Protein AF-A0A645J679-F1 (afdb_monomer_lite)

Radius of gyration: 16.45 Å; chains: 1; bounding box: 38×33×39 Å

Sequence (89 aa):
MSFDLLAISAFGGLFSVPLQALMQHAAPPDQVARVIAGNNIVNALYMAGGAVTVAAAAKIFDVGVATIFLWIAVICFLNAAYCVGKFKN

InterPro domains:
  IPR036259 MFS transporter superfamily [G3DSA:1.20.1250.20] (3-84)
  IPR036259 MFS transporter superfamily [SSF103473] (6-84)

Secondary structure (DSSP, 8-state):
-HHHHHHHHHHHHHHHHHHHHHHHHHS-TTTHHHHHHHHHHHHHHHHHHHHHHHHHHHHHHT--HHHHHHHHHHHHHHHHHHHHHHHH-

Foldseek 3Di:
DVVVVVVCVVVVCVPPVVVLVVQLVPDDPVCSVVSVVVVVVVVVCCVVVVVVVLVVCCVVVVDDPVVVVVVVVVVVVVVVVVVVVVVVD

pLDDT: mean 92.72, std 7.27, range [49.78, 97.94]

Structure (mmCIF, N/CA/C/O backbone):
data_AF-A0A645J679-F1
#
_entry.id   AF-A0A645J679-F1
#
loop_
_atom_site.group_PDB
_atom_site.id
_atom_site.type_symbol
_atom_site.label_atom_id
_atom_site.label_alt_id
_atom_site.label_comp_id
_atom_site.label_asym_id
_atom_site.label_entity_id
_atom_site.label_seq_id
_atom_site.pdbx_PDB_ins_code
_atom_site.Cartn_x
_atom_site.Cartn_y
_atom_site.Cartn_z
_atom_site.occupancy
_atom_site.B_iso_or_equiv
_atom_site.auth_seq_id
_atom_site.auth_comp_id
_atom_site.auth_asym_id
_atom_site.auth_atom_id
_atom_site.pdbx_PDB_model_num
ATOM 1 N N . MET A 1 1 ? -3.057 -7.045 -20.018 1.00 60.88 1 MET A N 1
ATOM 2 C CA . MET A 1 1 ? -3.433 -5.671 -19.613 1.00 60.88 1 MET A CA 1
ATOM 3 C C . MET A 1 1 ? -4.871 -5.598 -19.096 1.00 60.88 1 MET A C 1
ATOM 5 O O . MET A 1 1 ? -5.048 -5.238 -17.944 1.00 60.88 1 MET A O 1
ATOM 9 N N . SER A 1 2 ? -5.905 -5.951 -19.877 1.00 80.44 2 SER A N 1
ATOM 10 C CA . SER A 1 2 ? -7.308 -5.768 -19.439 1.00 80.44 2 SER A CA 1
ATOM 11 C C . SER A 1 2 ? -7.743 -6.698 -18.297 1.00 80.44 2 SER A C 1
ATOM 13 O O . SER A 1 2 ? -8.463 -6.266 -17.402 1.00 80.44 2 SER A O 1
ATOM 15 N N . PHE A 1 3 ? -7.292 -7.957 -18.297 1.00 89.88 3 PHE A N 1
ATOM 16 C CA . PHE A 1 3 ? -7.631 -8.911 -17.234 1.00 89.88 3 PHE A CA 1
ATOM 17 C C . PHE A 1 3 ? -6.850 -8.654 -15.937 1.00 89.88 3 PHE A C 1
ATOM 19 O O . PHE A 1 3 ? -7.431 -8.717 -14.859 1.00 89.88 3 PHE A O 1
ATOM 26 N N . ASP A 1 4 ? -5.566 -8.297 -16.033 1.00 87.69 4 ASP A N 1
ATOM 27 C CA . ASP A 1 4 ? -4.707 -8.033 -14.868 1.00 87.69 4 ASP A CA 1
ATOM 28 C C . ASP A 1 4 ? -5.253 -6.872 -14.026 1.00 87.69 4 ASP A C 1
ATOM 30 O O . ASP A 1 4 ? -5.359 -6.971 -12.806 1.00 87.69 4 ASP A O 1
ATOM 34 N N . LEU A 1 5 ? -5.676 -5.791 -14.691 1.00 90.31 5 LEU A N 1
ATOM 35 C CA . LEU A 1 5 ? -6.289 -4.640 -14.030 1.00 90.31 5 LEU A CA 1
ATOM 36 C C . LEU A 1 5 ? -7.651 -4.989 -13.429 1.00 90.31 5 LEU A C 1
ATOM 38 O O . LEU A 1 5 ? -7.925 -4.596 -12.300 1.00 90.31 5 LEU A O 1
ATOM 42 N N . LEU A 1 6 ? -8.476 -5.771 -14.137 1.00 93.94 6 LEU A N 1
ATOM 43 C CA . LEU A 1 6 ? -9.758 -6.242 -13.609 1.00 93.94 6 LEU A CA 1
ATOM 44 C C . LEU A 1 6 ? -9.555 -7.067 -12.336 1.00 93.94 6 LEU A C 1
ATOM 46 O O . LEU A 1 6 ? -10.229 -6.818 -11.339 1.00 93.94 6 LEU A O 1
ATOM 50 N N . ALA A 1 7 ? -8.615 -8.012 -12.348 1.00 92.12 7 ALA A N 1
ATOM 51 C CA . ALA A 1 7 ? -8.305 -8.839 -11.191 1.00 92.12 7 ALA A CA 1
ATOM 52 C C . ALA A 1 7 ? -7.788 -7.989 -10.020 1.00 92.12 7 ALA A C 1
ATOM 54 O O . ALA A 1 7 ? -8.308 -8.103 -8.910 1.00 92.12 7 ALA A O 1
ATOM 55 N N . ILE A 1 8 ? -6.828 -7.087 -10.261 1.00 90.81 8 ILE A N 1
ATOM 56 C CA . ILE A 1 8 ? -6.293 -6.190 -9.225 1.00 90.81 8 ILE A CA 1
ATOM 57 C C . ILE A 1 8 ? -7.405 -5.323 -8.624 1.00 90.81 8 ILE A C 1
ATOM 59 O O . ILE A 1 8 ? -7.491 -5.208 -7.403 1.00 90.81 8 ILE A O 1
ATOM 63 N N . SER A 1 9 ? -8.285 -4.748 -9.445 1.00 92.06 9 SER A N 1
ATOM 64 C CA . SER A 1 9 ? -9.402 -3.932 -8.961 1.00 92.06 9 SER A CA 1
ATOM 65 C C . SER A 1 9 ? -10.436 -4.752 -8.188 1.00 92.06 9 SER A C 1
ATOM 67 O O . SER A 1 9 ? -10.874 -4.320 -7.123 1.00 92.06 9 SER A O 1
ATOM 69 N N . ALA A 1 10 ? -10.807 -5.937 -8.678 1.00 94.94 10 ALA A N 1
ATOM 70 C CA . ALA A 1 10 ? -11.790 -6.798 -8.026 1.00 94.94 10 ALA A CA 1
ATOM 71 C C . ALA A 1 10 ? -11.288 -7.295 -6.661 1.00 94.94 10 ALA A C 1
ATOM 73 O O . ALA A 1 10 ? -11.944 -7.075 -5.643 1.00 94.94 10 ALA A O 1
ATOM 74 N N . PHE A 1 11 ? -10.104 -7.911 -6.614 1.00 93.44 11 PHE A N 1
ATOM 75 C CA . PHE A 1 11 ? -9.539 -8.434 -5.367 1.00 93.44 11 PHE A CA 1
ATOM 76 C C . PHE A 1 11 ? -9.086 -7.317 -4.423 1.00 93.44 11 PHE A C 1
ATOM 78 O O . PHE A 1 11 ? -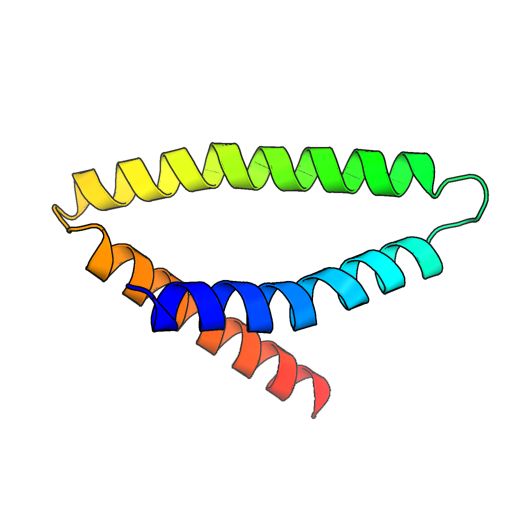9.285 -7.422 -3.213 1.00 93.44 11 PHE A O 1
ATOM 85 N N . GLY A 1 12 ? -8.550 -6.218 -4.961 1.00 91.81 12 GLY A N 1
ATOM 86 C CA . GLY A 1 12 ? -8.212 -5.032 -4.178 1.00 91.81 12 GLY A CA 1
ATOM 87 C C . GLY A 1 12 ? -9.438 -4.423 -3.497 1.00 91.81 12 GLY A C 1
ATOM 88 O O . GLY A 1 12 ? -9.378 -4.092 -2.315 1.00 91.81 12 GLY A O 1
ATOM 89 N N . GLY A 1 13 ? -10.571 -4.343 -4.202 1.00 92.94 13 GLY A N 1
ATOM 90 C CA . GLY A 1 13 ? -11.841 -3.875 -3.646 1.00 92.94 13 GLY A CA 1
ATOM 91 C C . GLY A 1 13 ? -12.413 -4.820 -2.586 1.00 92.94 13 GLY A C 1
ATOM 92 O O . GLY A 1 13 ? -12.763 -4.368 -1.495 1.00 92.94 13 GLY A O 1
ATOM 93 N N . LEU A 1 14 ? -12.441 -6.129 -2.871 1.00 94.69 14 LEU A N 1
ATOM 94 C CA . LEU A 1 14 ? -12.908 -7.155 -1.927 1.00 94.69 14 LEU A CA 1
ATOM 95 C C . LEU A 1 14 ? -12.105 -7.170 -0.621 1.00 94.69 14 LEU A C 1
ATOM 97 O O . LEU A 1 14 ? -12.663 -7.475 0.428 1.00 94.69 14 LEU A O 1
ATOM 101 N N . PHE A 1 15 ? -10.817 -6.831 -0.671 1.00 91.31 15 PHE A N 1
ATOM 102 C CA . PHE A 1 15 ? -9.971 -6.732 0.515 1.00 91.31 15 PHE A CA 1
ATOM 103 C C . PHE A 1 15 ? -10.091 -5.373 1.222 1.00 91.31 15 PHE A C 1
ATOM 105 O O . PHE A 1 15 ? -10.296 -5.314 2.434 1.00 91.31 15 PHE A O 1
ATOM 112 N N . SER A 1 16 ? -9.964 -4.269 0.480 1.00 90.56 16 SER A N 1
ATOM 113 C CA . SER A 1 16 ? -9.855 -2.934 1.072 1.00 90.56 16 SER A CA 1
ATOM 114 C C . SER A 1 16 ? -11.174 -2.451 1.677 1.00 90.56 16 SER A C 1
ATOM 116 O O . SER A 1 16 ? -11.164 -1.878 2.765 1.00 90.56 16 SER A O 1
ATOM 118 N N . VAL A 1 17 ? -12.319 -2.714 1.034 1.00 94.62 17 VAL A N 1
ATOM 119 C CA . VAL A 1 17 ? -13.616 -2.195 1.501 1.00 94.62 17 VAL A CA 1
ATOM 120 C C . VAL A 1 17 ? -14.000 -2.743 2.885 1.00 94.62 17 VAL A C 1
ATOM 122 O O . VAL A 1 17 ? -14.253 -1.929 3.777 1.00 94.62 17 VAL A O 1
ATOM 125 N N . PRO A 1 18 ? -13.999 -4.070 3.138 1.00 94.44 18 PRO A N 1
ATOM 126 C CA . PRO A 1 18 ? -14.337 -4.603 4.458 1.00 94.44 18 PRO A CA 1
ATOM 127 C C . PRO A 1 18 ? -13.330 -4.198 5.531 1.00 94.44 18 PRO A C 1
ATOM 129 O O . PRO A 1 18 ? -13.727 -3.945 6.663 1.00 94.44 18 PRO A O 1
ATOM 132 N N . LEU A 1 19 ? -12.043 -4.093 5.185 1.00 92.88 19 LEU A N 1
ATOM 133 C CA . LEU A 1 19 ? -11.007 -3.673 6.127 1.00 92.88 19 LEU A CA 1
ATOM 134 C C . LEU A 1 19 ? -11.243 -2.236 6.608 1.00 92.88 19 LEU A C 1
ATOM 136 O O . LEU A 1 19 ? -11.233 -1.972 7.810 1.00 92.88 19 LEU A O 1
ATOM 140 N N . GLN A 1 20 ? -11.517 -1.319 5.676 1.00 93.50 20 GLN A N 1
ATOM 141 C CA . GLN A 1 20 ? -11.812 0.075 6.005 1.00 93.50 20 GLN A CA 1
ATOM 142 C C . GLN A 1 20 ? -13.135 0.210 6.769 1.00 93.50 20 GLN A C 1
ATOM 144 O O . GLN A 1 20 ? -13.231 1.048 7.665 1.00 93.50 20 GLN A O 1
ATOM 149 N N . ALA A 1 21 ? -14.141 -0.610 6.447 1.00 93.81 21 ALA A N 1
ATOM 150 C CA . ALA A 1 21 ? -15.406 -0.650 7.176 1.00 93.81 21 ALA A CA 1
ATOM 151 C C . ALA A 1 21 ? -15.226 -1.186 8.606 1.00 93.81 21 ALA A C 1
ATOM 153 O O . ALA A 1 21 ? -15.745 -0.595 9.548 1.00 93.81 21 ALA A O 1
ATOM 154 N N . LEU A 1 22 ? -14.442 -2.252 8.787 1.00 95.38 22 LEU A N 1
ATOM 155 C CA . LEU A 1 22 ? -14.116 -2.822 10.094 1.00 95.38 22 LEU A CA 1
ATOM 156 C C . LEU A 1 22 ? -13.335 -1.828 10.958 1.00 95.38 22 LEU A C 1
ATOM 158 O O . LEU A 1 22 ? -13.661 -1.651 12.127 1.00 95.38 22 LEU A O 1
ATOM 162 N N . MET A 1 23 ? -12.344 -1.143 10.379 1.00 95.44 23 MET A N 1
ATOM 163 C CA . MET A 1 23 ? -11.586 -0.094 11.064 1.00 95.44 23 MET A CA 1
ATOM 164 C C . MET A 1 23 ? -12.504 1.032 11.554 1.00 95.44 23 MET A C 1
ATOM 166 O O . MET A 1 23 ? -12.366 1.489 12.686 1.00 95.44 23 MET A O 1
ATOM 170 N N . GLN A 1 24 ? -13.449 1.472 10.718 1.00 94.38 24 GLN A N 1
ATOM 171 C CA . GLN A 1 24 ? -14.425 2.494 11.100 1.00 94.38 24 GLN A CA 1
ATOM 172 C C . GLN A 1 24 ? -15.402 1.984 12.164 1.00 94.38 24 GLN A C 1
ATOM 174 O O . GLN A 1 24 ? -15.718 2.720 13.091 1.00 94.38 24 GLN A O 1
ATOM 179 N N . HIS A 1 25 ? -15.847 0.731 12.065 1.00 95.38 25 HIS A N 1
ATOM 180 C CA . HIS A 1 25 ? -16.753 0.117 13.034 1.00 95.38 25 HIS A CA 1
ATOM 181 C C . HIS A 1 25 ? -16.101 -0.094 14.409 1.00 95.38 25 HIS A C 1
ATOM 183 O O . HIS A 1 25 ? -16.763 0.039 15.432 1.00 95.38 25 HIS A O 1
ATOM 189 N N . ALA A 1 26 ? -14.801 -0.396 14.440 1.00 94.69 26 ALA A N 1
ATOM 190 C CA . ALA A 1 26 ? -14.033 -0.556 15.671 1.00 94.69 26 ALA A CA 1
ATOM 191 C C . ALA A 1 26 ? -13.653 0.782 16.335 1.00 94.69 26 ALA A C 1
ATOM 193 O O . ALA A 1 26 ? -13.214 0.793 17.486 1.00 94.69 26 ALA A O 1
ATOM 194 N N . ALA A 1 27 ? -13.778 1.907 15.623 1.00 94.69 27 ALA A N 1
ATOM 195 C CA . ALA A 1 27 ? -13.424 3.219 16.143 1.00 94.69 27 ALA A CA 1
ATOM 196 C C . ALA A 1 27 ? -14.505 3.763 17.101 1.00 94.69 27 ALA A C 1
ATOM 198 O O . ALA A 1 27 ? -15.698 3.609 16.832 1.00 94.69 27 ALA A O 1
ATOM 199 N N . PRO A 1 28 ? -14.118 4.462 18.187 1.00 95.25 28 PRO A N 1
ATOM 200 C CA . PRO A 1 28 ? -15.069 5.179 19.031 1.00 95.25 28 PRO A CA 1
ATOM 201 C C . PRO A 1 28 ? -15.902 6.178 18.203 1.00 95.25 28 PRO A C 1
ATOM 203 O O . PRO A 1 28 ? -15.322 6.861 17.349 1.00 95.25 28 PRO A O 1
ATOM 206 N N . PRO A 1 29 ? -17.226 6.306 18.435 1.00 91.81 29 PRO A N 1
ATOM 207 C CA . PRO A 1 29 ? -18.106 7.149 17.617 1.00 91.81 29 PRO A CA 1
ATOM 208 C C . PRO A 1 29 ? -17.659 8.614 17.508 1.00 91.81 29 PRO A C 1
ATOM 210 O O . PRO A 1 29 ? -17.841 9.249 16.474 1.00 91.81 29 PRO A O 1
ATOM 213 N N . ASP A 1 30 ? -17.029 9.140 18.557 1.00 95.62 30 ASP A N 1
ATOM 214 C CA . ASP A 1 30 ? -16.484 10.497 18.657 1.00 95.62 30 ASP A CA 1
ATOM 215 C C . ASP A 1 30 ? -15.144 10.682 17.919 1.00 95.62 30 ASP A C 1
ATOM 217 O O . ASP A 1 30 ? -14.689 11.808 17.717 1.00 95.62 30 ASP A O 1
ATOM 221 N N . GLN A 1 31 ? -14.493 9.594 17.498 1.00 95.88 31 GLN A N 1
ATOM 222 C CA . GLN A 1 31 ? -13.118 9.602 16.983 1.00 95.88 31 GLN A CA 1
ATOM 223 C C . GLN A 1 31 ? -12.970 8.994 15.589 1.00 95.88 31 GLN A C 1
ATOM 225 O O . GLN A 1 31 ? -11.857 8.998 15.059 1.00 95.88 31 GLN A O 1
ATOM 230 N N . VAL A 1 32 ? -14.053 8.529 14.958 1.00 95.12 32 VAL A N 1
ATOM 231 C CA . VAL A 1 32 ? -14.032 7.947 13.602 1.00 95.12 32 VAL A CA 1
ATOM 232 C C . VAL A 1 32 ? -13.282 8.851 12.615 1.00 95.12 32 VAL A C 1
ATOM 234 O O . VAL A 1 32 ? -12.395 8.386 11.902 1.00 95.12 32 VAL A O 1
ATOM 237 N N . ALA A 1 33 ? -13.551 10.161 12.629 1.00 95.62 33 ALA A N 1
ATOM 238 C CA . ALA A 1 33 ? -12.870 11.123 11.759 1.00 95.62 33 ALA A CA 1
ATOM 239 C C . ALA A 1 33 ? -11.348 11.173 11.996 1.00 95.62 33 ALA A C 1
ATOM 241 O O . ALA A 1 33 ? -10.570 11.227 11.043 1.00 95.62 33 ALA A O 1
ATOM 242 N N . ARG A 1 34 ? -10.906 11.094 13.259 1.00 96.44 34 ARG A N 1
ATOM 243 C CA . ARG A 1 34 ? -9.481 11.057 13.621 1.00 96.44 34 ARG A CA 1
ATOM 244 C C . ARG A 1 34 ? -8.828 9.743 13.193 1.00 96.44 34 ARG A C 1
ATOM 246 O O . ARG A 1 34 ? -7.696 9.766 12.719 1.00 96.44 34 ARG A O 1
ATOM 253 N N . VAL A 1 35 ? -9.534 8.620 13.323 1.00 96.12 35 VAL A N 1
ATOM 254 C CA . VAL A 1 35 ? -9.057 7.305 12.864 1.00 96.12 35 VAL A CA 1
ATOM 255 C C . VAL A 1 35 ? -8.897 7.287 11.342 1.00 96.12 35 VAL A C 1
ATOM 257 O O . VAL A 1 35 ? -7.855 6.864 10.849 1.00 96.12 35 VAL A O 1
ATOM 260 N N . ILE A 1 36 ? -9.862 7.827 10.593 1.00 95.44 36 ILE A N 1
ATOM 261 C CA . ILE A 1 36 ? -9.768 7.957 9.130 1.00 95.44 36 ILE A CA 1
ATOM 262 C C . ILE A 1 36 ? -8.591 8.861 8.736 1.00 95.44 36 ILE A C 1
ATOM 264 O O . ILE A 1 36 ? -7.812 8.507 7.851 1.00 95.44 36 ILE A O 1
ATOM 268 N N . ALA A 1 37 ? -8.420 10.003 9.410 1.00 96.44 37 ALA A N 1
ATOM 269 C CA . ALA A 1 37 ? -7.290 10.897 9.164 1.00 96.44 37 ALA A CA 1
ATOM 270 C C . ALA A 1 37 ? -5.944 10.203 9.437 1.00 96.44 37 ALA A C 1
ATOM 272 O O . ALA A 1 37 ? -5.034 10.280 8.613 1.00 96.44 37 ALA A O 1
ATOM 273 N N . GLY A 1 38 ? -5.837 9.467 10.548 1.00 96.19 38 GLY A N 1
ATOM 274 C CA . GLY A 1 38 ? -4.660 8.662 10.873 1.00 96.19 38 GLY A CA 1
ATOM 275 C C . GLY A 1 38 ? -4.368 7.603 9.808 1.00 96.19 38 GLY A C 1
ATOM 276 O O . GLY A 1 38 ? -3.230 7.481 9.358 1.00 96.19 38 GLY A O 1
ATOM 277 N N . ASN A 1 39 ? -5.399 6.901 9.331 1.00 95.81 39 ASN A N 1
ATOM 278 C CA . ASN A 1 39 ? -5.263 5.932 8.248 1.00 95.81 39 ASN A CA 1
ATOM 279 C C . ASN A 1 39 ? -4.743 6.575 6.954 1.00 95.81 39 ASN A C 1
ATOM 281 O O . ASN A 1 39 ? -3.867 6.016 6.299 1.00 95.81 39 ASN A O 1
ATOM 285 N N . ASN A 1 40 ? -5.235 7.763 6.597 1.00 95.69 40 ASN A N 1
ATOM 286 C CA . ASN A 1 40 ? -4.763 8.473 5.408 1.00 95.69 40 ASN A CA 1
ATOM 287 C C . ASN A 1 40 ? -3.302 8.924 5.538 1.00 95.69 40 ASN A C 1
ATOM 289 O O . ASN A 1 40 ? -2.564 8.832 4.560 1.00 95.69 40 ASN A O 1
ATOM 293 N N . ILE A 1 41 ? -2.859 9.354 6.726 1.00 97.00 41 ILE A N 1
ATOM 294 C CA . ILE A 1 41 ? -1.447 9.688 6.978 1.00 97.00 41 ILE A CA 1
ATOM 295 C C . ILE A 1 41 ? -0.570 8.451 6.775 1.00 97.00 41 ILE A C 1
ATOM 297 O O . ILE A 1 41 ? 0.414 8.506 6.041 1.00 97.00 41 ILE A O 1
ATOM 301 N N . VAL A 1 42 ? -0.939 7.324 7.388 1.00 96.44 42 VAL A N 1
ATOM 302 C CA . VAL A 1 42 ? -0.193 6.066 7.251 1.00 96.44 42 VAL A CA 1
ATOM 303 C C . VAL A 1 42 ? -0.155 5.614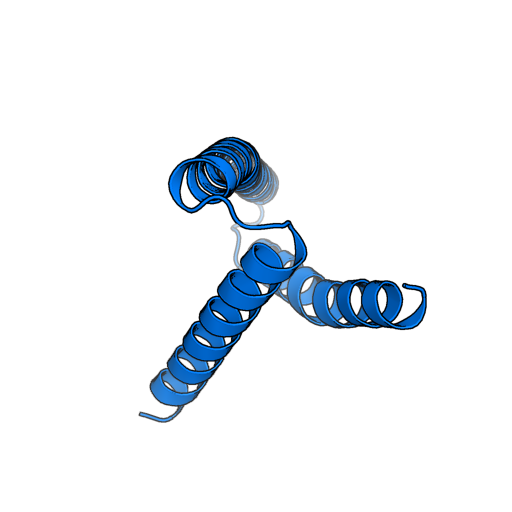 5.790 1.00 96.44 42 VAL A C 1
ATOM 305 O O . VAL A 1 42 ? 0.910 5.263 5.288 1.00 96.44 42 VAL A O 1
ATOM 308 N N . ASN A 1 43 ? -1.283 5.682 5.081 1.00 95.00 43 ASN A N 1
ATOM 309 C CA . ASN A 1 43 ? -1.353 5.344 3.662 1.00 95.00 43 ASN A CA 1
ATOM 310 C C . ASN A 1 43 ? -0.420 6.238 2.821 1.00 95.00 43 ASN A C 1
ATOM 312 O O . ASN A 1 43 ? 0.392 5.724 2.054 1.00 95.00 43 ASN A O 1
ATOM 316 N N . ALA A 1 44 ? -0.443 7.556 3.038 1.00 97.12 44 ALA A N 1
ATOM 317 C CA . ALA A 1 44 ? 0.437 8.495 2.345 1.00 97.12 44 ALA A CA 1
ATOM 318 C C . ALA A 1 44 ? 1.926 8.218 2.613 1.00 97.12 44 ALA A C 1
ATOM 320 O O . ALA A 1 44 ? 2.739 8.266 1.688 1.00 97.12 44 ALA A O 1
ATOM 321 N N . LEU A 1 45 ? 2.286 7.873 3.855 1.00 97.94 45 LEU A N 1
ATOM 322 C CA . LEU A 1 45 ? 3.653 7.482 4.209 1.00 97.94 45 LEU A CA 1
ATOM 323 C C . LEU A 1 45 ? 4.095 6.229 3.445 1.00 97.94 45 LEU A C 1
ATOM 325 O O . LEU A 1 45 ? 5.195 6.210 2.894 1.00 97.94 45 LEU A O 1
ATOM 329 N N . TYR A 1 46 ? 3.237 5.208 3.356 1.00 95.62 46 TYR A N 1
ATOM 330 C CA . TYR A 1 46 ? 3.536 4.000 2.584 1.00 95.62 46 TYR A CA 1
ATOM 331 C C . TYR A 1 46 ? 3.579 4.247 1.074 1.00 95.62 46 TYR A C 1
ATOM 333 O O . TYR A 1 46 ? 4.401 3.635 0.397 1.00 95.62 46 TYR A O 1
ATOM 341 N N . MET A 1 47 ? 2.764 5.157 0.536 1.00 95.94 47 MET A N 1
ATOM 342 C CA . MET A 1 47 ? 2.835 5.538 -0.878 1.00 95.94 47 MET A CA 1
ATOM 343 C C . MET A 1 47 ? 4.156 6.241 -1.205 1.00 95.94 47 MET A C 1
ATOM 345 O O . MET A 1 47 ? 4.841 5.849 -2.149 1.00 95.94 47 MET A O 1
ATOM 349 N N . ALA A 1 48 ? 4.545 7.243 -0.413 1.00 97.44 48 ALA A N 1
ATOM 350 C CA . ALA A 1 48 ? 5.786 7.984 -0.630 1.00 97.44 48 ALA A CA 1
ATOM 351 C C . ALA A 1 48 ? 7.020 7.098 -0.402 1.00 97.44 48 ALA A C 1
ATOM 353 O O . ALA A 1 48 ? 7.901 7.019 -1.260 1.00 97.44 48 ALA A O 1
ATOM 354 N N . GLY A 1 49 ? 7.062 6.387 0.728 1.00 97.56 49 GLY A N 1
ATOM 355 C CA . GLY A 1 49 ? 8.151 5.471 1.058 1.00 97.56 49 GLY A CA 1
ATOM 356 C C . GLY A 1 49 ? 8.257 4.330 0.050 1.00 97.56 49 GLY A C 1
ATOM 357 O O . GLY A 1 49 ? 9.336 4.078 -0.476 1.00 97.56 49 GLY A O 1
ATOM 358 N N . GLY A 1 50 ? 7.132 3.699 -0.294 1.00 95.50 50 GLY A N 1
ATOM 359 C CA . GLY A 1 50 ? 7.074 2.603 -1.258 1.00 95.50 50 GLY A CA 1
ATOM 360 C C . GLY A 1 50 ? 7.531 3.015 -2.655 1.00 95.50 50 GLY A C 1
ATOM 361 O O . GLY A 1 50 ? 8.286 2.275 -3.280 1.00 95.50 50 GLY A O 1
ATOM 362 N N . ALA A 1 51 ? 7.159 4.210 -3.124 1.00 95.38 51 ALA A N 1
ATOM 363 C CA . ALA A 1 51 ? 7.641 4.735 -4.400 1.00 95.38 51 ALA A CA 1
ATOM 364 C C . ALA A 1 51 ? 9.169 4.894 -4.410 1.00 95.38 51 ALA A C 1
ATOM 366 O O . ALA A 1 51 ? 9.824 4.470 -5.364 1.00 95.38 51 ALA A O 1
ATOM 367 N N . VAL A 1 52 ? 9.749 5.438 -3.333 1.00 97.19 52 VAL A N 1
ATOM 368 C CA . VAL A 1 52 ? 11.208 5.563 -3.189 1.00 97.19 52 VAL A CA 1
ATOM 369 C C . VAL A 1 52 ? 11.870 4.187 -3.132 1.00 97.19 52 VAL A C 1
ATOM 371 O O . VAL A 1 52 ? 12.852 3.957 -3.835 1.00 97.19 52 VAL A O 1
ATOM 374 N N . THR A 1 53 ? 11.327 3.252 -2.350 1.00 95.50 53 THR A N 1
ATOM 375 C CA . THR A 1 53 ? 11.861 1.889 -2.231 1.00 95.50 53 THR A CA 1
ATOM 376 C C . THR A 1 53 ? 11.828 1.150 -3.565 1.00 95.50 53 THR A C 1
ATOM 378 O O . THR A 1 53 ? 12.830 0.553 -3.949 1.00 95.50 53 THR A O 1
ATOM 381 N N . VAL A 1 54 ? 10.714 1.213 -4.299 1.00 95.44 54 VAL A N 1
ATOM 382 C CA . VAL A 1 54 ? 10.571 0.573 -5.614 1.00 95.44 54 VAL A CA 1
ATOM 383 C C . VAL A 1 54 ? 11.518 1.202 -6.632 1.00 95.44 54 VAL A C 1
ATOM 385 O O . VAL A 1 54 ? 12.199 0.473 -7.349 1.00 95.44 54 VAL A O 1
ATOM 388 N N . ALA A 1 55 ? 11.618 2.534 -6.671 1.00 94.75 55 ALA A N 1
ATOM 389 C CA . ALA A 1 55 ? 12.536 3.226 -7.573 1.00 94.75 55 ALA A CA 1
ATOM 390 C C . ALA A 1 55 ? 14.005 2.880 -7.275 1.00 94.75 55 ALA A C 1
ATOM 392 O O . ALA A 1 55 ? 14.783 2.617 -8.194 1.00 94.75 55 ALA A O 1
ATOM 393 N N . ALA A 1 56 ? 14.381 2.830 -5.994 1.00 95.62 56 ALA A N 1
ATOM 394 C CA . ALA A 1 56 ? 15.717 2.430 -5.572 1.00 95.62 56 ALA A CA 1
ATOM 395 C C . ALA A 1 56 ? 16.002 0.964 -5.922 1.00 95.62 56 ALA A C 1
ATOM 397 O O . ALA A 1 56 ? 17.052 0.672 -6.485 1.00 95.62 56 ALA A O 1
ATOM 398 N N . ALA A 1 57 ? 15.067 0.051 -5.650 1.00 94.81 57 ALA A N 1
ATOM 399 C CA . ALA A 1 57 ? 15.218 -1.367 -5.959 1.00 94.81 57 ALA A CA 1
ATOM 400 C C . ALA A 1 57 ? 15.358 -1.609 -7.468 1.00 94.81 57 ALA A C 1
ATOM 402 O O . ALA A 1 57 ? 16.276 -2.308 -7.889 1.00 94.81 57 ALA A O 1
ATOM 403 N N . ALA A 1 58 ? 14.516 -0.975 -8.289 1.00 95.81 58 ALA A N 1
ATOM 404 C CA . ALA A 1 58 ? 14.613 -1.077 -9.742 1.00 95.81 58 ALA A CA 1
ATOM 405 C C . ALA A 1 58 ? 15.992 -0.625 -10.248 1.00 95.81 58 ALA A C 1
ATOM 407 O O . ALA A 1 58 ? 16.592 -1.304 -11.075 1.00 95.81 58 ALA A O 1
ATOM 408 N N . LYS A 1 59 ? 16.531 0.472 -9.695 1.00 95.25 59 LYS A N 1
ATOM 409 C CA . LYS A 1 59 ? 17.852 0.998 -10.061 1.00 95.25 59 LYS A CA 1
ATOM 410 C C . LYS A 1 59 ? 19.016 0.132 -9.566 1.00 95.25 59 LYS A C 1
ATOM 412 O O . LYS A 1 59 ? 19.984 -0.038 -10.294 1.00 95.25 59 LYS A O 1
ATOM 417 N N . ILE A 1 60 ? 18.964 -0.362 -8.329 1.00 96.44 60 ILE A N 1
ATOM 418 C CA . ILE A 1 60 ? 20.063 -1.128 -7.711 1.00 96.44 60 ILE A CA 1
ATOM 419 C C . ILE A 1 60 ? 20.196 -2.511 -8.349 1.00 96.44 60 ILE A C 1
ATOM 421 O O . ILE A 1 60 ? 21.310 -2.976 -8.571 1.00 96.44 60 ILE A O 1
ATOM 425 N N . PHE A 1 61 ? 19.069 -3.163 -8.630 1.00 95.31 61 PHE A N 1
ATOM 426 C CA . PHE A 1 61 ? 19.046 -4.510 -9.197 1.00 95.31 61 PHE A CA 1
ATOM 427 C C . PHE A 1 61 ? 18.961 -4.522 -10.730 1.00 95.31 61 PHE A C 1
ATOM 429 O O . PHE A 1 61 ? 18.988 -5.601 -11.312 1.00 95.31 61 PHE A O 1
ATOM 436 N N . ASP A 1 62 ? 18.860 -3.349 -11.367 1.00 95.44 62 ASP A N 1
ATOM 437 C CA . ASP A 1 62 ? 18.698 -3.172 -12.819 1.00 95.44 62 ASP A CA 1
ATOM 438 C C . ASP A 1 62 ? 17.558 -4.031 -13.400 1.00 95.44 62 ASP A C 1
ATOM 440 O O . ASP A 1 62 ? 17.682 -4.716 -14.415 1.00 95.44 62 ASP A O 1
ATOM 444 N N . VAL A 1 63 ? 16.423 -4.042 -12.694 1.00 95.88 63 VAL A N 1
ATOM 445 C CA . VAL A 1 63 ? 15.260 -4.868 -13.039 1.00 95.88 63 VAL A CA 1
ATOM 446 C C . VAL A 1 63 ? 14.107 -4.036 -13.583 1.00 95.88 63 VAL A C 1
ATOM 448 O O . VAL A 1 63 ? 13.825 -2.925 -13.133 1.00 95.88 63 VAL A O 1
ATOM 451 N N . GLY A 1 64 ? 13.375 -4.623 -14.529 1.00 93.31 64 GLY A N 1
ATOM 452 C CA . GLY A 1 64 ? 12.148 -4.043 -15.058 1.00 93.31 64 GLY A CA 1
ATOM 453 C C . G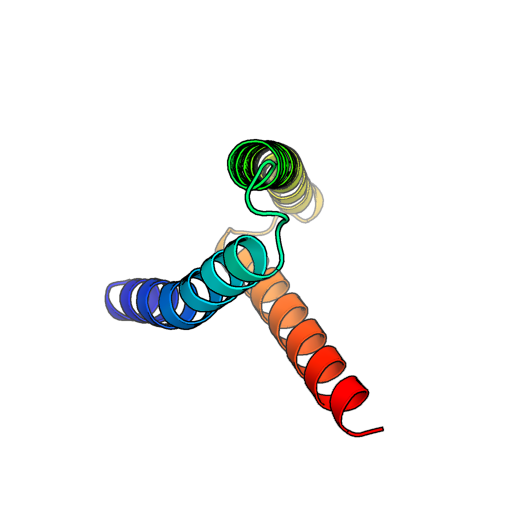LY A 1 64 ? 10.968 -4.098 -14.079 1.00 93.31 64 GLY A C 1
ATOM 454 O O . GLY A 1 64 ? 10.940 -4.867 -13.117 1.00 93.31 64 GLY A O 1
ATOM 455 N N . VAL A 1 65 ? 9.931 -3.318 -14.394 1.00 89.88 65 VAL A N 1
ATOM 456 C CA . VAL A 1 65 ? 8.700 -3.178 -13.594 1.00 89.88 65 VAL A CA 1
ATOM 457 C C . VAL A 1 65 ? 8.003 -4.524 -13.343 1.00 89.88 65 VAL A C 1
ATOM 459 O O . VAL A 1 65 ? 7.511 -4.764 -12.243 1.00 89.88 65 VAL A O 1
ATOM 462 N N . ALA A 1 66 ? 8.010 -5.434 -14.321 1.00 91.81 66 ALA A N 1
ATOM 463 C CA . ALA A 1 66 ? 7.402 -6.760 -14.183 1.00 91.81 66 ALA A CA 1
ATOM 464 C C . ALA A 1 66 ? 8.031 -7.592 -13.047 1.00 91.81 66 ALA A C 1
ATOM 466 O O . ALA A 1 66 ? 7.311 -8.239 -12.288 1.00 91.81 66 ALA A O 1
ATOM 467 N N . THR A 1 67 ? 9.356 -7.534 -12.883 1.00 95.25 67 THR A N 1
ATOM 468 C CA . THR A 1 67 ? 10.071 -8.252 -11.815 1.00 95.25 67 THR A CA 1
ATOM 469 C C . THR A 1 67 ? 9.746 -7.674 -10.440 1.00 95.25 67 THR A C 1
ATOM 471 O O . THR A 1 67 ? 9.561 -8.424 -9.486 1.00 95.25 67 THR A O 1
ATOM 474 N N . ILE A 1 68 ? 9.592 -6.350 -10.338 1.00 95.19 68 ILE A N 1
ATOM 475 C CA . ILE A 1 68 ? 9.141 -5.707 -9.098 1.00 95.19 68 ILE A CA 1
ATOM 476 C C . ILE A 1 68 ? 7.728 -6.178 -8.728 1.00 95.19 68 ILE A C 1
ATOM 478 O O . ILE A 1 68 ? 7.498 -6.573 -7.585 1.00 95.19 68 ILE A O 1
ATOM 482 N N . PHE A 1 69 ? 6.793 -6.212 -9.684 1.00 92.50 69 PHE A N 1
ATOM 483 C CA . PHE A 1 69 ? 5.452 -6.754 -9.437 1.00 92.50 69 PHE A CA 1
ATOM 484 C C . PHE A 1 69 ? 5.488 -8.220 -8.99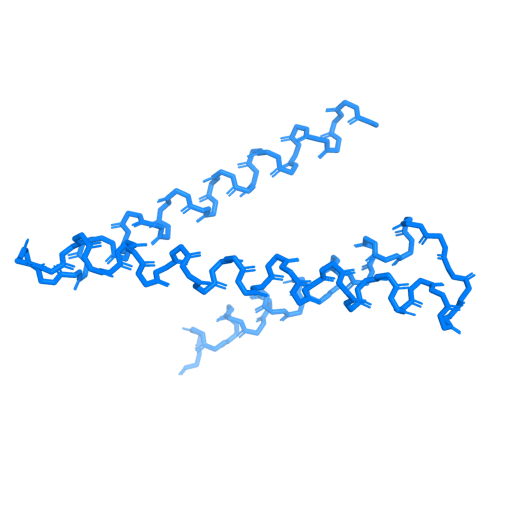5 1.00 92.50 69 PHE A C 1
ATOM 486 O O . PHE A 1 69 ? 4.727 -8.597 -8.105 1.00 92.50 69 PHE A O 1
ATOM 493 N N . LEU A 1 70 ? 6.392 -9.031 -9.554 1.00 94.88 70 LEU A N 1
ATOM 494 C CA . LEU A 1 70 ? 6.588 -10.414 -9.122 1.00 94.88 70 LEU A CA 1
ATOM 495 C C . LEU A 1 70 ? 7.054 -10.493 -7.661 1.00 94.88 70 LEU A C 1
ATOM 497 O O . LEU A 1 70 ? 6.497 -11.269 -6.887 1.00 94.88 70 LEU A O 1
ATOM 501 N N . TRP A 1 71 ? 8.035 -9.682 -7.258 1.00 96.00 71 TRP A N 1
ATOM 502 C CA . TRP A 1 71 ? 8.494 -9.639 -5.866 1.00 96.00 71 TRP A CA 1
ATOM 503 C C . TRP A 1 71 ? 7.375 -9.227 -4.911 1.00 96.00 71 TRP A C 1
ATOM 505 O O . TRP A 1 71 ? 7.172 -9.879 -3.887 1.00 96.00 71 TRP A O 1
ATOM 515 N N . ILE A 1 72 ? 6.603 -8.197 -5.271 1.00 94.25 72 ILE A N 1
ATOM 516 C CA . ILE A 1 72 ? 5.442 -7.757 -4.489 1.00 94.25 72 ILE A CA 1
ATOM 517 C C . ILE A 1 72 ? 4.416 -8.893 -4.380 1.00 94.25 72 ILE A C 1
ATOM 519 O O . ILE A 1 72 ? 3.943 -9.174 -3.281 1.00 94.25 72 ILE A O 1
ATOM 523 N N . ALA A 1 73 ? 4.117 -9.594 -5.478 1.00 94.06 73 ALA A N 1
ATOM 524 C CA . ALA A 1 73 ? 3.179 -10.715 -5.482 1.00 94.06 73 ALA A CA 1
ATOM 525 C C . ALA A 1 73 ? 3.621 -11.850 -4.543 1.00 94.06 73 ALA A C 1
ATOM 527 O O . ALA A 1 73 ? 2.808 -12.351 -3.764 1.00 94.06 73 ALA A O 1
ATOM 528 N N . VAL A 1 74 ? 4.908 -12.215 -4.557 1.00 97.06 74 VAL A N 1
ATOM 529 C CA . VAL A 1 74 ? 5.471 -13.225 -3.645 1.00 97.06 74 VAL A CA 1
ATOM 530 C C . VAL A 1 74 ? 5.347 -12.774 -2.189 1.00 97.06 74 VAL A C 1
ATOM 532 O O . VAL A 1 74 ? 4.875 -13.540 -1.351 1.00 97.06 74 VAL A O 1
ATOM 535 N N . ILE A 1 75 ? 5.701 -11.525 -1.877 1.00 95.81 75 ILE A N 1
ATOM 536 C CA . ILE A 1 75 ? 5.596 -10.978 -0.516 1.00 95.81 75 ILE A CA 1
ATOM 537 C C . ILE A 1 75 ? 4.136 -10.968 -0.037 1.00 95.81 75 ILE A C 1
ATOM 539 O O . ILE A 1 75 ? 3.853 -11.374 1.091 1.00 95.81 75 ILE A O 1
ATOM 543 N N . CYS A 1 76 ? 3.191 -10.550 -0.883 1.00 93.44 76 CYS A N 1
ATOM 544 C CA . CYS A 1 76 ? 1.761 -10.582 -0.572 1.00 93.44 76 CYS A CA 1
ATOM 545 C C . CYS A 1 76 ? 1.266 -12.008 -0.306 1.00 93.44 76 CYS A C 1
ATOM 547 O O . CYS A 1 76 ? 0.538 -12.228 0.661 1.00 93.44 76 CYS A O 1
ATOM 549 N N . PHE A 1 77 ? 1.686 -12.977 -1.121 1.00 94.69 77 PHE A N 1
ATOM 550 C CA . PHE A 1 77 ? 1.320 -14.379 -0.942 1.00 94.69 77 PHE A CA 1
ATOM 551 C C . PHE A 1 77 ? 1.857 -14.953 0.377 1.00 94.69 77 PHE A C 1
ATOM 553 O O . PHE A 1 77 ? 1.110 -15.587 1.120 1.00 94.69 77 PHE A O 1
ATOM 560 N N . LEU A 1 78 ? 3.123 -14.680 0.712 1.00 96.62 78 LEU A N 1
ATOM 561 C CA . LEU A 1 78 ? 3.726 -15.105 1.978 1.00 96.62 78 LEU A CA 1
ATOM 562 C C . LEU A 1 78 ? 3.019 -14.480 3.188 1.00 96.62 78 LEU A C 1
ATOM 564 O O . LEU A 1 78 ? 2.733 -15.184 4.156 1.00 96.62 78 LEU A O 1
ATOM 568 N N . ASN A 1 79 ? 2.681 -13.189 3.123 1.00 93.44 79 ASN A N 1
ATOM 569 C CA . ASN A 1 79 ? 1.913 -12.519 4.175 1.00 93.44 79 ASN A CA 1
ATOM 570 C C . ASN A 1 79 ? 0.518 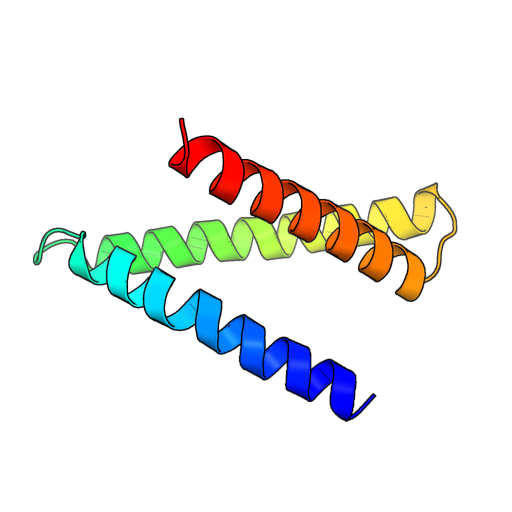-13.133 4.339 1.00 93.44 79 ASN A C 1
ATOM 572 O O . ASN A 1 79 ? 0.087 -13.384 5.462 1.00 93.44 79 ASN A O 1
ATOM 576 N N . ALA A 1 80 ? -0.176 -13.424 3.236 1.00 92.00 80 ALA A N 1
ATOM 577 C CA . ALA A 1 80 ? -1.477 -14.083 3.282 1.00 92.00 80 ALA A CA 1
ATOM 578 C C . ALA A 1 80 ? -1.377 -15.483 3.911 1.00 92.00 80 ALA A C 1
ATOM 580 O O . ALA A 1 80 ? -2.155 -15.810 4.809 1.00 92.00 80 ALA A O 1
ATOM 581 N N . ALA A 1 81 ? -0.385 -16.280 3.502 1.00 94.31 81 ALA A N 1
ATOM 582 C CA . ALA A 1 81 ? -0.130 -17.602 4.067 1.00 94.31 81 ALA A CA 1
ATOM 583 C C . ALA A 1 81 ? 0.186 -17.535 5.571 1.00 94.31 81 ALA A C 1
ATOM 585 O O . ALA A 1 81 ? -0.352 -18.325 6.348 1.00 94.31 81 ALA A O 1
ATOM 586 N N . TYR A 1 82 ? 1.001 -16.564 5.997 1.00 94.62 82 TYR A N 1
ATOM 587 C CA . TYR A 1 82 ? 1.307 -16.328 7.407 1.00 94.62 82 TYR A CA 1
ATOM 588 C C . TYR A 1 82 ? 0.058 -15.958 8.213 1.00 94.62 82 TYR A C 1
ATOM 590 O O . TYR A 1 82 ? -0.181 -16.546 9.267 1.00 94.62 82 TYR A O 1
ATOM 598 N N . CYS A 1 83 ? -0.763 -15.028 7.716 1.00 90.06 83 CYS A N 1
ATOM 599 C CA . CYS A 1 83 ? -2.005 -14.635 8.377 1.00 90.06 83 CYS A CA 1
ATOM 600 C C . CYS A 1 83 ? -2.940 -15.836 8.553 1.00 90.06 83 CYS A C 1
ATOM 602 O O . CYS A 1 83 ? -3.391 -16.099 9.664 1.00 90.06 83 CYS A O 1
ATOM 604 N N . VAL A 1 84 ? -3.173 -16.612 7.492 1.00 90.88 84 VAL A N 1
ATOM 605 C CA . VAL A 1 84 ? -4.023 -17.812 7.554 1.00 90.88 84 VAL A CA 1
ATOM 606 C C . VAL A 1 84 ? -3.451 -18.860 8.513 1.00 90.88 84 VAL A C 1
ATOM 608 O O . VAL A 1 84 ? -4.196 -19.438 9.302 1.00 90.88 84 VAL A O 1
ATOM 611 N N . GLY A 1 85 ? -2.134 -19.088 8.489 1.00 88.19 85 GLY A N 1
ATOM 612 C CA . GLY A 1 85 ? -1.467 -20.027 9.393 1.00 88.19 85 GLY A CA 1
ATOM 613 C C . GLY A 1 85 ? -1.565 -19.611 10.861 1.00 88.19 85 GLY A C 1
ATOM 614 O O . GLY A 1 85 ? -1.818 -20.452 11.720 1.00 88.19 85 GLY A O 1
ATOM 615 N N . LYS A 1 86 ? -1.434 -18.312 11.150 1.00 86.94 86 LYS A N 1
ATOM 616 C CA . LYS A 1 86 ? -1.550 -17.769 12.507 1.00 86.94 86 LYS A CA 1
ATOM 617 C C . LYS A 1 86 ? -2.970 -17.849 13.063 1.00 86.94 86 LYS A C 1
ATOM 619 O O . LYS A 1 86 ? -3.116 -18.050 1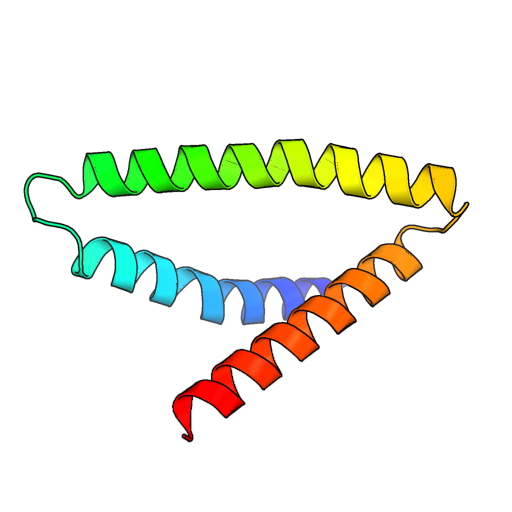4.255 1.00 86.94 86 LYS A O 1
ATOM 624 N N . PHE A 1 87 ? -3.998 -17.710 12.229 1.00 73.69 87 PHE A N 1
ATOM 625 C CA . PHE A 1 87 ? -5.397 -17.846 12.660 1.00 73.69 87 PHE A CA 1
ATOM 626 C C . PHE A 1 87 ? -5.812 -19.292 12.969 1.00 73.69 87 PHE A C 1
ATOM 628 O O . PHE A 1 87 ? -6.864 -19.504 13.568 1.00 73.69 87 PHE A O 1
ATOM 635 N N . LYS A 1 88 ? -5.032 -20.284 12.523 1.00 66.56 88 LYS A N 1
ATOM 636 C CA . LYS A 1 88 ? -5.335 -21.709 12.706 1.00 66.56 88 LYS A CA 1
ATOM 637 C C . LYS A 1 88 ? -4.714 -22.310 13.980 1.00 66.56 88 LYS A C 1
ATOM 639 O O . LYS A 1 88 ? -5.168 -23.373 14.399 1.00 66.56 88 LYS A O 1
ATOM 644 N N . ASN A 1 89 ? -3.707 -21.655 14.562 1.00 49.78 89 ASN A N 1
ATOM 645 C CA . ASN A 1 89 ? -3.072 -22.025 15.836 1.00 49.78 89 ASN A CA 1
ATOM 646 C C . ASN A 1 89 ? -3.625 -21.178 16.981 1.00 49.78 89 ASN A C 1
ATOM 648 O O . ASN A 1 89 ? -3.683 -21.715 18.106 1.00 49.78 89 ASN A O 1
#

Organism: NCBI:txid1076179